Protein AF-A0A536AYU5-F1 (afdb_monomer_lite)

Foldseek 3Di:
DDALVSVVVVVVPDDPVRQVVQKDKDFQPCQLPPPPDPVSSVVSNVVVVVVVVVCVVLQKDWNDPDDPRMTIIGRPDPVRDPPPPD

Radius of gyration: 15.02 Å; chains: 1; bounding box: 34×34×42 Å

Secondary structure (DSSP, 8-state):
---HHHHHHHSTT--HHHHHTTEEEEE-SSTTTT-SSHHHHHHHHHHHHHHHHHHHHTTEEESS--BTTEEEEEES-TT-------

Structure (mmCIF, N/CA/C/O backbone):
data_AF-A0A536AYU5-F1
#
_entry.id   AF-A0A536AYU5-F1
#
loop_
_atom_site.group_PDB
_atom_site.id
_atom_site.type_symbol
_atom_site.label_atom_id
_atom_site.label_alt_id
_atom_site.label_comp_id
_atom_site.label_asym_id
_atom_site.label_entity_id
_atom_site.label_seq_id
_atom_site.pdbx_PDB_ins_code
_atom_site.Cartn_x
_atom_site.Cartn_y
_atom_site.Cartn_z
_atom_site.occupancy
_atom_site.B_iso_or_equiv
_atom_site.auth_seq_id
_atom_site.auth_comp_id
_atom_site.auth_asym_id
_atom_site.auth_atom_id
_atom_site.pdbx_PDB_model_num
ATOM 1 N N . MET A 1 1 ? 1.478 -18.978 -13.750 1.00 46.09 1 MET A N 1
ATOM 2 C CA . MET A 1 1 ? 1.669 -17.568 -13.367 1.00 46.09 1 MET A CA 1
ATOM 3 C C . MET A 1 1 ? 3.151 -17.319 -13.478 1.00 46.09 1 MET A C 1
ATOM 5 O O . MET A 1 1 ? 3.891 -18.11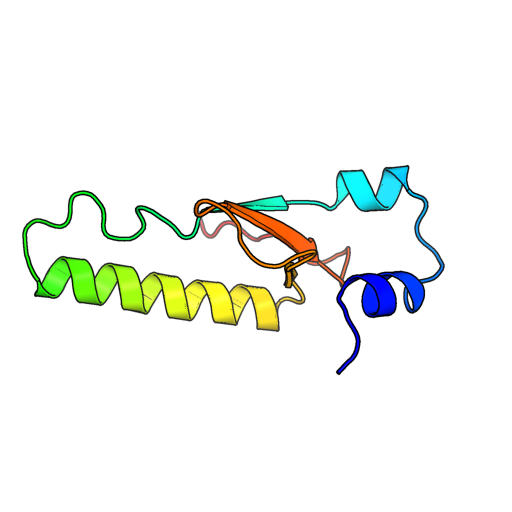8 -12.919 1.00 46.09 1 MET A O 1
ATOM 9 N N . LEU A 1 2 ? 3.549 -16.347 -14.295 1.00 42.41 2 LEU A N 1
ATOM 10 C CA . LEU A 1 2 ? 4.953 -15.989 -14.464 1.00 42.41 2 LEU A CA 1
ATOM 11 C C . LEU A 1 2 ? 5.411 -15.265 -13.195 1.00 42.41 2 LEU A C 1
ATOM 13 O O . LEU A 1 2 ? 4.645 -14.508 -12.601 1.00 42.41 2 LEU A O 1
ATOM 17 N N . THR A 1 3 ? 6.621 -15.553 -12.751 1.00 52.06 3 THR A N 1
ATOM 18 C CA . THR A 1 3 ? 7.289 -14.805 -11.686 1.00 52.06 3 THR A CA 1
ATOM 19 C C . THR A 1 3 ? 7.647 -13.399 -12.190 1.00 52.06 3 THR A C 1
ATOM 21 O O . THR A 1 3 ? 7.824 -13.222 -13.394 1.00 52.06 3 THR A O 1
ATOM 24 N N . PRO A 1 4 ? 7.803 -12.390 -11.319 1.00 51.06 4 PRO A N 1
ATOM 25 C CA . PRO A 1 4 ? 8.219 -11.045 -11.738 1.00 51.06 4 PRO A CA 1
ATOM 26 C C . PRO A 1 4 ? 9.544 -11.027 -12.514 1.00 51.06 4 PRO A C 1
ATOM 28 O O . PRO A 1 4 ? 9.734 -10.213 -13.410 1.00 51.06 4 PRO A O 1
ATOM 31 N N . ARG A 1 5 ? 10.429 -11.996 -12.244 1.00 50.50 5 ARG A N 1
ATOM 32 C CA . ARG A 1 5 ? 11.643 -12.243 -13.032 1.00 50.50 5 ARG A CA 1
ATOM 33 C C . ARG A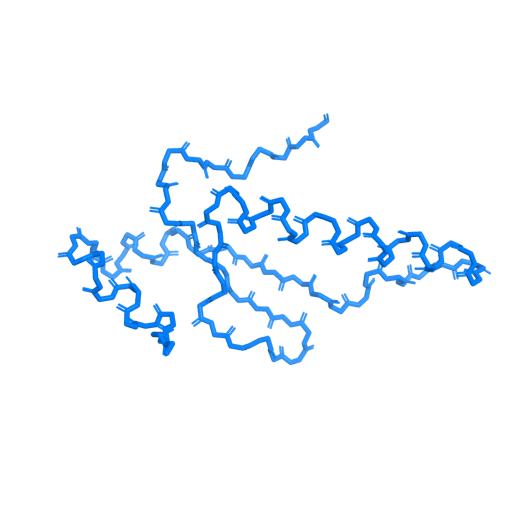 1 5 ? 11.338 -12.670 -14.470 1.00 50.50 5 ARG A C 1
ATOM 35 O O . ARG A 1 5 ? 11.977 -12.189 -15.393 1.00 50.50 5 ARG A O 1
ATOM 42 N N . GLU A 1 6 ? 10.345 -13.532 -14.668 1.00 50.88 6 GLU A N 1
ATOM 43 C CA . GLU A 1 6 ? 9.888 -13.934 -16.003 1.00 50.88 6 GLU A CA 1
ATOM 44 C C . GLU A 1 6 ? 9.113 -12.811 -16.719 1.00 50.88 6 GLU A C 1
ATOM 46 O O . GLU A 1 6 ? 9.108 -12.771 -17.945 1.00 50.88 6 GLU A O 1
ATOM 51 N N . ALA A 1 7 ? 8.491 -11.882 -15.984 1.00 54.19 7 ALA A N 1
ATOM 52 C CA . ALA A 1 7 ? 7.902 -10.668 -16.556 1.00 54.19 7 ALA A CA 1
ATOM 53 C C . ALA A 1 7 ? 8.985 -9.663 -16.999 1.00 54.19 7 ALA A C 1
ATOM 55 O O . ALA A 1 7 ? 8.909 -9.124 -18.102 1.00 54.19 7 ALA A O 1
ATOM 56 N N . ALA A 1 8 ? 10.044 -9.496 -16.197 1.00 50.56 8 ALA A N 1
ATOM 57 C CA . ALA A 1 8 ? 11.220 -8.701 -16.551 1.00 50.56 8 ALA A CA 1
ATOM 58 C C . ALA A 1 8 ? 11.992 -9.292 -17.750 1.00 50.56 8 ALA A C 1
ATOM 60 O O . ALA A 1 8 ? 12.410 -8.545 -18.630 1.00 50.56 8 ALA A O 1
ATOM 61 N N . ASP A 1 9 ? 12.102 -10.624 -17.848 1.00 47.12 9 ASP A N 1
ATOM 62 C CA . ASP A 1 9 ? 12.706 -11.309 -19.004 1.00 47.12 9 ASP A CA 1
ATOM 63 C C . ASP A 1 9 ? 11.865 -11.166 -20.298 1.00 47.12 9 ASP A C 1
ATOM 65 O O . ASP A 1 9 ? 12.414 -11.211 -21.400 1.00 47.12 9 ASP A O 1
ATOM 69 N N . ILE A 1 10 ? 10.539 -10.972 -20.206 1.00 48.34 10 ILE A N 1
ATOM 70 C CA . ILE A 1 10 ? 9.670 -10.682 -21.369 1.00 48.34 10 ILE A CA 1
ATOM 71 C C . ILE A 1 10 ? 9.844 -9.230 -21.851 1.00 48.34 10 ILE A C 1
ATOM 73 O O . ILE A 1 10 ? 9.689 -8.958 -23.043 1.00 48.34 10 ILE A O 1
ATOM 77 N N . ALA A 1 11 ? 10.249 -8.315 -20.968 1.00 51.41 11 ALA A N 1
ATOM 78 C CA . ALA A 1 11 ? 10.634 -6.940 -21.289 1.00 51.41 11 ALA A CA 1
ATOM 79 C C . ALA A 1 11 ? 12.109 -6.832 -21.732 1.00 51.41 11 ALA A C 1
ATOM 81 O O . ALA A 1 11 ? 12.823 -5.938 -21.282 1.00 51.41 11 ALA A O 1
ATOM 82 N N . GLY A 1 12 ? 12.566 -7.750 -22.594 1.00 46.72 12 GLY A N 1
ATOM 83 C CA . GLY A 1 12 ? 13.966 -7.989 -22.984 1.00 46.72 12 GLY A CA 1
ATOM 84 C C . GLY A 1 12 ? 14.738 -6.863 -23.700 1.00 46.72 12 GLY A C 1
ATOM 85 O O . GLY A 1 12 ? 15.571 -7.170 -24.546 1.00 46.72 12 GLY A O 1
ATOM 86 N N . ASP A 1 13 ? 14.503 -5.595 -23.359 1.00 54.06 13 ASP A N 1
ATOM 87 C CA . ASP A 1 13 ? 15.164 -4.400 -23.902 1.00 54.06 13 ASP A CA 1
ATOM 88 C C . ASP A 1 13 ? 15.777 -3.477 -22.821 1.00 54.06 13 ASP A C 1
ATOM 90 O O . ASP A 1 13 ? 16.283 -2.406 -23.155 1.00 54.06 13 ASP A O 1
ATOM 94 N N . LEU A 1 14 ? 15.762 -3.846 -21.532 1.00 54.50 14 LEU A N 1
ATOM 95 C CA . LEU A 1 14 ? 16.320 -3.002 -20.461 1.00 54.50 14 LEU A CA 1
ATOM 96 C C . LEU A 1 14 ? 17.676 -3.521 -19.977 1.00 54.50 14 LEU A C 1
ATOM 98 O O . LEU A 1 14 ? 17.834 -4.702 -19.668 1.00 54.50 14 LEU A O 1
ATOM 102 N N . SER A 1 15 ? 18.662 -2.624 -19.897 1.00 62.75 15 SER A N 1
ATOM 103 C CA . SER A 1 15 ? 19.926 -2.923 -19.225 1.00 62.75 15 SER A CA 1
ATOM 104 C C . SER A 1 15 ? 19.707 -3.061 -17.710 1.00 62.75 15 SER A C 1
ATOM 106 O O . SER A 1 15 ? 18.746 -2.523 -17.163 1.00 62.75 15 SER A O 1
ATOM 108 N N . GLU A 1 16 ? 20.602 -3.769 -17.016 1.00 62.66 16 GLU A N 1
ATOM 109 C CA . GLU A 1 16 ? 20.570 -3.906 -15.547 1.00 62.66 16 GLU A CA 1
ATOM 110 C C . GLU A 1 16 ? 20.550 -2.530 -14.851 1.00 62.66 16 GLU A C 1
ATOM 112 O O . GLU A 1 16 ? 19.814 -2.322 -13.890 1.00 62.66 16 GLU A O 1
ATOM 117 N N . GLU A 1 17 ? 21.266 -1.556 -15.419 1.00 64.38 17 GLU A N 1
ATOM 118 C CA . GLU A 1 17 ? 21.342 -0.174 -14.935 1.00 64.38 17 GLU A CA 1
ATOM 119 C C . GLU A 1 17 ? 20.004 0.576 -15.109 1.00 64.38 17 GLU A C 1
ATOM 121 O O . GLU A 1 17 ? 19.566 1.299 -14.212 1.00 64.38 17 GLU A O 1
ATOM 126 N N . ASP A 1 18 ? 19.301 0.353 -16.227 1.00 64.19 18 ASP A N 1
ATOM 127 C CA . ASP A 1 18 ? 17.970 0.927 -16.471 1.00 64.19 18 ASP A CA 1
ATOM 128 C C . ASP A 1 18 ? 16.887 0.282 -15.595 1.00 64.19 18 ASP A C 1
ATOM 130 O O . ASP A 1 18 ? 15.913 0.941 -15.223 1.00 64.19 18 ASP A O 1
ATOM 134 N N . PHE A 1 19 ? 17.037 -1.003 -15.266 1.00 66.88 19 PHE A N 1
ATOM 135 C CA . PHE A 1 19 ? 16.131 -1.706 -14.363 1.00 66.88 19 PHE A CA 1
ATOM 136 C C . PHE A 1 19 ? 16.272 -1.188 -12.929 1.00 66.88 19 PHE A C 1
ATOM 138 O O . PHE A 1 19 ? 15.271 -0.809 -12.321 1.00 66.88 19 PHE A O 1
ATOM 145 N N . GLU A 1 20 ? 17.502 -1.090 -12.411 1.00 68.69 20 GLU A N 1
ATOM 146 C CA . GLU A 1 20 ? 17.765 -0.549 -11.072 1.00 68.69 20 GLU A CA 1
ATOM 147 C C . GLU A 1 20 ? 17.265 0.895 -10.917 1.00 68.69 20 GLU A C 1
ATOM 149 O O . GLU A 1 20 ? 16.685 1.240 -9.887 1.00 68.69 20 GLU A O 1
ATOM 154 N N . ALA A 1 21 ? 17.404 1.728 -11.955 1.00 70.94 21 ALA A N 1
ATOM 155 C CA . ALA A 1 21 ? 16.918 3.110 -11.952 1.00 70.94 21 ALA A CA 1
ATOM 156 C C . ALA A 1 21 ? 15.381 3.241 -11.895 1.00 70.94 21 ALA A C 1
ATOM 158 O O . ALA A 1 21 ? 14.870 4.332 -11.626 1.00 70.94 21 ALA A O 1
ATOM 159 N N . ARG A 1 22 ? 14.640 2.158 -12.164 1.00 74.06 22 ARG A N 1
ATOM 160 C CA . ARG A 1 22 ? 13.166 2.110 -12.155 1.00 74.06 22 ARG A CA 1
ATOM 161 C C . ARG A 1 22 ? 12.587 1.459 -10.901 1.00 74.06 22 ARG A C 1
ATOM 163 O O . ARG A 1 22 ? 11.363 1.392 -10.779 1.00 74.06 22 ARG A O 1
ATOM 170 N N . LEU A 1 23 ? 13.436 0.965 -10.001 1.00 83.44 23 LEU A N 1
ATOM 171 C CA . LEU A 1 23 ? 12.992 0.356 -8.757 1.00 83.44 23 LEU A CA 1
ATOM 172 C C . LEU A 1 23 ? 12.521 1.422 -7.774 1.00 83.44 23 LEU A C 1
ATOM 174 O O . LEU A 1 23 ? 13.244 2.362 -7.453 1.00 83.44 23 LEU A O 1
ATOM 178 N N . GLU A 1 24 ? 11.325 1.218 -7.239 1.00 87.88 24 GLU A N 1
ATOM 179 C CA . GLU A 1 24 ? 10.773 2.030 -6.162 1.00 87.88 24 GLU A CA 1
ATOM 180 C C . GLU A 1 24 ? 10.531 1.166 -4.926 1.00 87.88 24 GLU A C 1
ATOM 182 O O . GLU A 1 24 ? 10.199 -0.020 -5.002 1.00 87.88 24 GLU A O 1
ATOM 187 N N . SER A 1 25 ? 10.718 1.760 -3.750 1.00 89.81 25 SER A N 1
ATOM 188 C CA . SER A 1 25 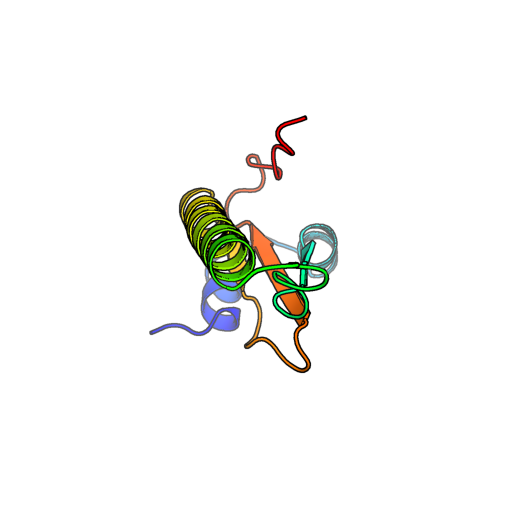? 10.528 1.058 -2.482 1.00 89.81 25 SER A CA 1
ATOM 189 C C . SER A 1 25 ? 9.072 1.123 -2.022 1.00 89.81 25 SER A C 1
ATOM 191 O O . SER A 1 25 ? 8.477 2.200 -1.991 1.00 89.81 25 SER A O 1
ATOM 193 N N . LEU A 1 26 ? 8.537 -0.004 -1.556 1.00 90.56 26 LEU A N 1
ATOM 194 C CA . LEU A 1 26 ? 7.231 -0.107 -0.912 1.00 90.56 26 LEU A CA 1
ATOM 195 C C . LEU A 1 26 ? 7.394 -0.444 0.571 1.00 90.56 26 LEU A C 1
ATOM 197 O O . LEU A 1 26 ? 8.089 -1.397 0.920 1.00 90.56 26 LEU A O 1
ATOM 201 N N . CYS A 1 27 ? 6.702 0.278 1.450 1.00 91.38 27 CYS A N 1
ATOM 202 C CA . CYS A 1 27 ? 6.535 -0.110 2.849 1.00 91.38 27 CYS A CA 1
ATOM 203 C C . CYS A 1 27 ? 5.065 -0.463 3.092 1.00 91.38 27 CYS A C 1
ATOM 205 O O . CYS A 1 27 ? 4.200 0.393 2.933 1.00 91.38 27 CYS A O 1
ATOM 207 N N . VAL A 1 28 ? 4.782 -1.711 3.470 1.00 86.38 28 VAL A N 1
ATOM 208 C CA . VAL A 1 28 ? 3.410 -2.182 3.757 1.00 86.38 28 VAL A CA 1
ATOM 209 C C . VAL A 1 28 ? 3.143 -2.376 5.247 1.00 86.38 28 VAL A C 1
ATOM 211 O O . VAL A 1 28 ? 2.010 -2.600 5.668 1.00 86.38 28 VAL A O 1
ATOM 214 N N . LYS A 1 29 ? 4.188 -2.329 6.072 1.00 86.62 29 LYS A N 1
ATOM 215 C CA . LYS A 1 29 ? 4.061 -2.387 7.529 1.00 86.62 29 LYS A CA 1
ATOM 216 C C . LYS A 1 29 ? 3.856 -0.965 8.067 1.00 86.62 29 LYS A C 1
ATOM 218 O O . LYS A 1 29 ? 4.252 -0.005 7.421 1.00 86.62 29 LYS A O 1
ATOM 223 N N . TRP A 1 30 ? 3.284 -0.833 9.267 1.00 84.69 30 TRP A N 1
ATOM 224 C CA . TRP A 1 30 ? 3.054 0.460 9.949 1.00 84.69 30 TRP A CA 1
ATOM 225 C C . TRP A 1 30 ? 2.010 1.376 9.277 1.00 84.69 30 TRP A C 1
ATOM 227 O O . TRP A 1 30 ? 1.839 2.516 9.682 1.00 84.69 30 TRP A O 1
ATOM 237 N N . VAL A 1 31 ? 1.247 0.877 8.301 1.00 87.81 31 VAL A N 1
ATOM 238 C CA . VAL A 1 31 ? 0.212 1.644 7.572 1.00 87.81 31 VAL A CA 1
ATOM 239 C C . VAL A 1 31 ? -0.857 2.241 8.492 1.00 87.81 31 VAL A C 1
ATOM 241 O O . VAL A 1 31 ? -1.322 3.359 8.290 1.00 87.81 31 VAL A O 1
ATOM 244 N N . ALA A 1 32 ? -1.248 1.493 9.520 1.00 89.44 32 ALA A N 1
ATOM 245 C CA . ALA A 1 32 ? -2.205 1.936 10.529 1.00 89.44 32 ALA A CA 1
ATOM 246 C C . ALA A 1 32 ? -1.526 2.322 11.849 1.00 89.44 32 ALA A C 1
ATOM 248 O O . ALA A 1 32 ? -2.190 2.349 12.886 1.00 89.44 32 ALA A O 1
ATOM 249 N N . ASP A 1 33 ? -0.213 2.571 11.827 1.00 91.50 33 ASP A N 1
ATOM 250 C CA . ASP A 1 33 ? 0.471 3.085 13.008 1.00 91.50 33 ASP A CA 1
ATOM 251 C C . ASP A 1 33 ? -0.130 4.435 13.412 1.00 91.50 33 ASP A C 1
ATOM 253 O O . ASP A 1 33 ? -0.667 5.158 12.572 1.00 91.50 33 ASP A O 1
ATOM 257 N N . GLU A 1 34 ? -0.095 4.738 14.706 1.00 92.62 34 GLU A N 1
ATOM 258 C CA . GLU A 1 34 ? -0.682 5.950 15.303 1.00 92.62 34 GLU A CA 1
ATOM 259 C C . GLU A 1 34 ? -2.213 6.103 15.193 1.00 92.62 34 GLU A C 1
ATOM 261 O O . GLU A 1 34 ? -2.746 7.134 15.595 1.00 92.62 34 GLU A O 1
ATOM 266 N N . ALA A 1 35 ? -2.955 5.111 14.692 1.00 95.12 35 ALA A N 1
ATOM 267 C CA . ALA A 1 35 ? -4.416 5.171 14.725 1.00 95.12 35 ALA A CA 1
ATOM 268 C C . ALA A 1 35 ? -4.939 5.152 16.176 1.00 95.12 35 ALA A C 1
ATOM 270 O O . ALA A 1 35 ? -4.673 4.215 16.933 1.00 95.12 35 ALA A O 1
ATOM 271 N N . GLU A 1 36 ? -5.736 6.152 16.560 1.00 96.75 36 GLU A N 1
ATOM 272 C CA . GLU A 1 36 ? -6.244 6.291 17.934 1.00 96.75 36 GLU A CA 1
ATOM 273 C C . GLU A 1 36 ? -7.491 5.432 18.186 1.00 96.75 36 GLU A C 1
ATOM 275 O O . GLU A 1 36 ? -7.861 5.145 19.329 1.00 96.75 36 GLU A O 1
ATOM 280 N N . THR A 1 37 ? -8.162 5.004 17.113 1.00 97.81 37 THR A N 1
ATOM 281 C CA . THR A 1 37 ? -9.385 4.196 17.175 1.00 97.81 37 THR A CA 1
ATOM 282 C C . THR A 1 37 ? -9.364 3.047 16.171 1.00 97.81 37 THR A C 1
ATOM 284 O O . THR A 1 37 ? -8.697 3.103 15.138 1.00 97.81 37 THR A O 1
ATOM 287 N N . LEU A 1 38 ? -10.169 2.008 16.429 1.00 97.56 38 LEU A N 1
ATOM 288 C CA . LEU A 1 38 ? -10.345 0.894 15.486 1.00 97.56 38 LEU A CA 1
ATOM 289 C C . LEU A 1 38 ? -10.904 1.363 14.137 1.00 97.56 38 LEU A C 1
ATOM 291 O O . LEU A 1 38 ? -10.500 0.856 13.094 1.00 97.56 38 LEU A O 1
ATOM 295 N N . THR A 1 39 ? -11.813 2.341 14.158 1.00 97.81 39 THR A N 1
ATOM 296 C CA . THR A 1 39 ? -12.372 2.933 12.941 1.00 97.81 39 THR A CA 1
ATOM 297 C C . THR A 1 39 ? -11.276 3.599 12.119 1.00 97.81 39 THR A C 1
ATOM 299 O O . THR A 1 39 ? -11.174 3.339 10.926 1.00 97.81 39 THR A O 1
ATOM 302 N N . GLU A 1 40 ? -10.416 4.398 12.747 1.00 97.56 40 GLU A N 1
ATOM 303 C CA . GLU A 1 40 ? -9.308 5.055 12.056 1.00 97.56 40 GLU A CA 1
ATOM 304 C C . GLU A 1 40 ? -8.317 4.047 11.464 1.00 97.56 40 GLU A C 1
ATOM 306 O O . GLU A 1 40 ? -7.986 4.143 10.284 1.00 97.56 40 GLU A O 1
ATOM 311 N N . ALA A 1 41 ? -7.918 3.031 12.236 1.00 96.75 41 ALA A N 1
ATOM 312 C CA . ALA A 1 41 ? -7.052 1.964 11.738 1.00 96.75 41 ALA A CA 1
ATOM 313 C C . ALA A 1 41 ? -7.675 1.260 10.521 1.00 96.75 41 ALA A C 1
ATOM 315 O O . ALA A 1 41 ? -6.991 0.999 9.533 1.00 96.75 41 ALA A O 1
ATOM 316 N N . SER A 1 42 ? -8.987 0.995 10.564 1.00 97.50 42 SER A N 1
ATOM 317 C CA . SER A 1 42 ? -9.700 0.351 9.457 1.00 97.50 42 SER A CA 1
ATOM 318 C C . SER A 1 42 ? -9.746 1.211 8.193 1.00 97.50 42 SER A C 1
ATOM 320 O O . SER A 1 42 ? -9.586 0.678 7.098 1.00 97.50 42 SER A O 1
ATOM 322 N N . LEU A 1 43 ? -9.916 2.529 8.338 1.00 96.38 43 LEU A N 1
ATOM 323 C CA . LEU A 1 43 ? -9.928 3.460 7.212 1.00 96.38 43 LEU A CA 1
ATOM 324 C C . LEU A 1 43 ? -8.538 3.556 6.579 1.00 96.38 43 LEU A C 1
ATOM 326 O O . LEU A 1 43 ? -8.427 3.374 5.375 1.00 96.38 43 LEU A O 1
ATOM 330 N N . ARG A 1 44 ? -7.475 3.704 7.384 1.00 96.25 44 ARG A N 1
ATOM 331 C CA . ARG A 1 44 ? -6.089 3.735 6.880 1.00 96.25 44 ARG A CA 1
ATOM 332 C C . ARG A 1 44 ? -5.724 2.464 6.110 1.00 96.25 44 ARG A C 1
ATOM 334 O O . ARG A 1 44 ? -5.121 2.540 5.046 1.00 96.25 44 ARG A O 1
ATOM 341 N N . LEU A 1 45 ? -6.114 1.293 6.621 1.00 95.38 45 LEU A N 1
ATOM 342 C CA . LEU A 1 45 ? -5.885 0.018 5.931 1.00 95.38 45 LEU A CA 1
ATOM 343 C C . LEU A 1 45 ? -6.665 -0.083 4.619 1.00 95.38 45 LEU A C 1
ATOM 345 O O . LEU A 1 45 ? -6.126 -0.590 3.638 1.00 95.38 45 LEU A O 1
ATOM 349 N N . ARG A 1 46 ? -7.920 0.380 4.598 1.00 95.81 46 ARG A N 1
ATOM 350 C CA . ARG A 1 46 ? -8.737 0.388 3.381 1.00 95.81 46 ARG A CA 1
ATOM 351 C C . ARG A 1 46 ? -8.130 1.309 2.328 1.00 95.81 46 ARG A C 1
ATOM 353 O O . ARG A 1 46 ? -7.915 0.861 1.210 1.00 95.81 46 ARG A O 1
ATOM 360 N N . ASP A 1 47 ? -7.820 2.544 2.699 1.00 94.94 47 ASP A N 1
ATOM 361 C CA . ASP A 1 47 ? -7.278 3.542 1.778 1.00 94.94 47 ASP A CA 1
ATOM 362 C C . ASP A 1 47 ? -5.912 3.078 1.223 1.00 94.94 47 ASP A C 1
ATOM 364 O O . ASP A 1 47 ? -5.633 3.220 0.036 1.00 94.94 47 ASP A O 1
ATOM 368 N N . PHE A 1 48 ? -5.084 2.420 2.045 1.00 95.00 48 PHE A N 1
ATOM 369 C CA . PHE A 1 48 ? -3.835 1.813 1.574 1.00 95.00 48 PHE A CA 1
ATOM 370 C C . PHE A 1 48 ? -4.062 0.645 0.608 1.00 95.00 48 PHE A C 1
ATOM 372 O O . PHE A 1 48 ? -3.340 0.515 -0.376 1.00 95.00 48 PHE A O 1
ATOM 379 N N . ALA A 1 49 ? -5.059 -0.205 0.865 1.00 94.94 49 ALA A N 1
ATOM 380 C CA . ALA A 1 49 ? -5.407 -1.292 -0.046 1.00 94.94 49 ALA A CA 1
ATOM 381 C C . ALA A 1 49 ? -5.911 -0.765 -1.401 1.00 94.94 49 ALA A C 1
ATOM 383 O O . ALA A 1 49 ? -5.566 -1.330 -2.436 1.00 94.94 49 ALA A O 1
ATOM 384 N N . GLU A 1 50 ? -6.688 0.321 -1.397 1.00 95.75 50 GLU A N 1
ATOM 385 C CA . GLU A 1 50 ? -7.126 1.010 -2.616 1.00 95.75 50 GLU A CA 1
ATOM 386 C C . GLU A 1 50 ? -5.927 1.585 -3.382 1.00 95.75 50 GLU A C 1
ATOM 388 O O . GLU A 1 50 ? -5.788 1.328 -4.574 1.00 95.75 50 GLU A O 1
ATOM 393 N N . TRP A 1 51 ? -4.995 2.247 -2.693 1.00 93.62 51 TRP A N 1
ATOM 394 C CA . TRP A 1 51 ? -3.774 2.770 -3.310 1.00 93.62 51 TRP A CA 1
ATOM 395 C C . TRP A 1 51 ? -2.886 1.677 -3.929 1.00 93.62 51 TRP A C 1
ATOM 397 O O . TRP A 1 51 ? -2.367 1.853 -5.029 1.00 93.62 51 TRP A O 1
ATOM 407 N N . LEU A 1 52 ? -2.729 0.520 -3.274 1.00 93.50 52 LEU A N 1
ATOM 408 C CA . LEU A 1 52 ? -1.988 -0.610 -3.854 1.00 93.50 52 LEU A CA 1
ATOM 409 C C . LEU A 1 52 ? -2.619 -1.106 -5.163 1.00 93.50 52 LEU A C 1
ATOM 411 O O . LEU A 1 52 ? -1.900 -1.482 -6.085 1.00 93.50 52 LEU A O 1
ATOM 415 N N . LEU A 1 53 ? -3.950 -1.094 -5.251 1.00 92.75 53 LEU A N 1
ATOM 416 C CA . LEU A 1 53 ? -4.655 -1.457 -6.477 1.00 92.75 53 LEU A CA 1
ATOM 417 C C . LEU A 1 53 ? -4.455 -0.404 -7.575 1.00 92.75 53 LEU A C 1
ATOM 419 O O . LEU A 1 53 ? -4.267 -0.767 -8.733 1.00 92.75 53 LEU A O 1
ATOM 423 N N . GLU 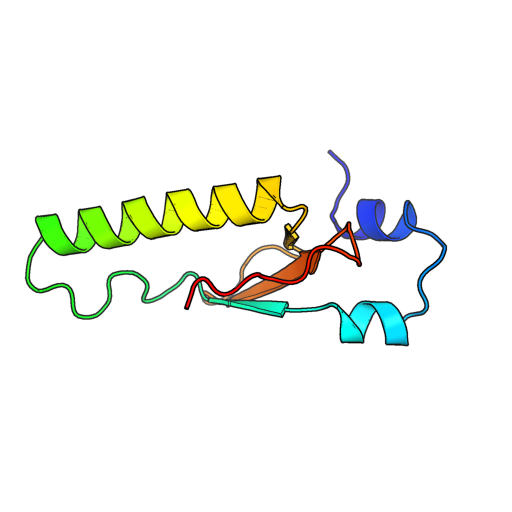A 1 54 ? -4.476 0.884 -7.229 1.00 91.94 54 GLU A N 1
ATOM 424 C CA . GLU A 1 54 ? -4.167 1.965 -8.174 1.00 91.94 54 GLU A CA 1
ATOM 425 C C . GLU A 1 54 ? -2.758 1.809 -8.755 1.00 91.94 54 GLU A C 1
ATOM 427 O O . GLU A 1 54 ? -2.588 1.895 -9.968 1.00 91.94 54 GLU A O 1
ATOM 432 N N . LEU A 1 55 ? -1.770 1.476 -7.917 1.00 88.88 55 LEU A N 1
ATOM 433 C CA . LEU A 1 55 ? -0.411 1.180 -8.370 1.00 88.88 55 LEU A CA 1
ATOM 434 C C . LEU A 1 55 ? -0.378 0.042 -9.395 1.00 88.88 55 LEU A C 1
ATOM 436 O O . LEU A 1 55 ? 0.252 0.182 -10.443 1.00 88.88 55 LEU A O 1
ATOM 440 N N . GLU A 1 56 ? -1.071 -1.064 -9.121 1.00 89.06 56 GLU A N 1
ATOM 441 C CA . GLU A 1 56 ? -1.133 -2.200 -10.044 1.00 89.06 56 GLU A CA 1
ATOM 442 C C . GLU A 1 56 ? -1.787 -1.813 -11.382 1.00 89.06 56 GLU A C 1
ATOM 444 O O . GLU A 1 56 ? -1.272 -2.153 -12.449 1.00 89.06 56 GLU A O 1
ATOM 449 N N . LEU A 1 57 ? -2.878 -1.038 -11.344 1.00 86.88 57 LEU A N 1
ATOM 450 C CA . LEU A 1 57 ? -3.555 -0.514 -12.539 1.00 86.88 57 LEU A CA 1
ATOM 451 C C . LEU A 1 57 ? -2.680 0.461 -13.341 1.00 86.88 57 LEU A C 1
ATOM 453 O O . LEU A 1 57 ? -2.776 0.517 -14.572 1.00 86.88 57 LEU A O 1
ATOM 457 N N . ASP A 1 58 ? -1.806 1.198 -12.660 1.00 84.31 58 ASP A N 1
ATOM 458 C CA . ASP A 1 58 ? -0.808 2.078 -13.264 1.00 84.31 58 ASP A CA 1
ATOM 459 C C . ASP A 1 58 ? 0.430 1.330 -13.784 1.00 84.31 58 ASP A C 1
ATOM 461 O O . ASP A 1 58 ? 1.324 1.955 -14.359 1.00 84.31 58 ASP A O 1
ATOM 465 N N . GLY A 1 59 ? 0.467 -0.000 -13.650 1.00 84.12 59 GLY A N 1
ATOM 466 C CA . GLY A 1 59 ? 1.518 -0.862 -14.190 1.00 84.12 59 GLY A CA 1
ATOM 467 C C . GLY A 1 59 ? 2.667 -1.141 -13.223 1.00 84.12 59 GLY A C 1
ATOM 468 O O . GLY A 1 59 ? 3.699 -1.656 -13.650 1.00 84.12 59 GLY A O 1
ATOM 469 N N . TRP A 1 60 ? 2.524 -0.814 -11.936 1.00 88.31 60 TRP A N 1
ATOM 470 C CA . TRP A 1 60 ? 3.505 -1.177 -10.914 1.00 88.31 60 TRP A CA 1
ATOM 471 C C . TRP A 1 60 ? 3.323 -2.625 -10.470 1.00 88.31 60 TRP A C 1
ATOM 473 O O . TRP A 1 60 ? 2.223 -3.052 -10.131 1.00 88.31 60 TRP A O 1
ATOM 483 N N . GLN A 1 61 ? 4.421 -3.371 -10.417 1.00 88.25 61 GLN A N 1
ATOM 484 C CA . GLN A 1 61 ? 4.446 -4.771 -10.004 1.00 88.25 61 GLN A CA 1
ATOM 485 C C . GLN A 1 61 ? 5.506 -4.986 -8.927 1.00 88.25 61 GLN A C 1
ATOM 487 O O . GLN A 1 61 ? 6.569 -4.363 -8.958 1.00 88.25 61 GLN A O 1
ATOM 492 N N . LEU A 1 62 ? 5.235 -5.883 -7.976 1.00 89.31 62 LEU A N 1
ATOM 493 C CA . LEU A 1 62 ? 6.248 -6.328 -7.020 1.00 89.31 62 LEU A CA 1
ATOM 494 C C . LEU A 1 62 ? 7.323 -7.141 -7.741 1.00 89.31 62 LEU A C 1
ATOM 496 O O . LEU A 1 62 ? 7.005 -8.066 -8.484 1.00 89.31 62 LEU A O 1
ATOM 500 N N . VAL A 1 63 ? 8.588 -6.832 -7.467 1.00 87.25 63 VAL A N 1
ATOM 501 C CA . VAL A 1 63 ? 9.740 -7.577 -8.003 1.00 87.25 63 VAL A CA 1
ATOM 502 C C . VAL A 1 63 ? 9.922 -8.905 -7.269 1.00 87.25 63 VAL A C 1
ATOM 504 O O . VAL A 1 63 ? 10.223 -9.923 -7.881 1.00 87.25 63 VAL A O 1
ATOM 507 N N . ASP A 1 64 ? 9.673 -8.908 -5.963 1.00 85.25 64 ASP A N 1
ATOM 508 C CA . ASP A 1 64 ? 9.755 -10.078 -5.095 1.00 85.25 64 ASP A CA 1
ATOM 509 C C . ASP A 1 64 ? 8.664 -10.009 -4.014 1.00 85.25 64 ASP A C 1
ATOM 511 O O . ASP A 1 64 ? 8.106 -8.933 -3.758 1.00 85.25 64 ASP A O 1
ATOM 515 N N . PRO A 1 65 ? 8.339 -11.136 -3.350 1.00 90.50 65 PRO A N 1
ATOM 516 C CA . PRO A 1 65 ? 7.467 -11.116 -2.183 1.00 90.50 65 PRO A CA 1
ATOM 517 C C . PRO A 1 65 ? 7.971 -10.129 -1.124 1.00 90.50 65 PRO A C 1
ATOM 519 O O . PRO A 1 65 ? 9.164 -10.070 -0.835 1.00 90.50 65 PRO A O 1
ATOM 522 N N . VAL A 1 66 ? 7.048 -9.389 -0.507 1.00 89.81 66 VAL A N 1
ATOM 523 C CA . VAL A 1 66 ? 7.368 -8.491 0.610 1.00 89.81 66 VAL A CA 1
ATOM 524 C C . VAL A 1 66 ? 8.006 -9.285 1.752 1.00 89.81 66 VAL A C 1
ATOM 526 O O . VAL A 1 66 ? 7.421 -10.256 2.237 1.00 89.81 66 VAL A O 1
ATOM 529 N N . ASP A 1 67 ? 9.144 -8.802 2.248 1.00 90.06 67 ASP A N 1
ATOM 530 C CA . ASP A 1 67 ? 9.836 -9.350 3.413 1.00 90.06 67 ASP A CA 1
ATOM 531 C C . ASP A 1 67 ? 10.059 -8.267 4.477 1.00 90.06 67 ASP A C 1
ATOM 533 O O . ASP A 1 67 ? 10.310 -7.098 4.185 1.00 90.06 67 ASP A O 1
ATOM 537 N N . GLY A 1 68 ? 9.879 -8.623 5.750 1.00 90.31 68 GLY A N 1
ATOM 538 C CA . GLY A 1 68 ? 10.026 -7.696 6.880 1.00 90.31 68 GLY A CA 1
ATOM 539 C C . GLY A 1 68 ? 9.068 -6.489 6.897 1.00 90.31 68 GLY A C 1
ATOM 540 O O . GLY A 1 68 ? 9.153 -5.667 7.812 1.00 90.31 68 GLY A O 1
ATOM 541 N N . GLY A 1 69 ? 8.137 -6.387 5.942 1.00 90.75 69 GLY A N 1
ATOM 542 C CA . GLY A 1 69 ? 7.262 -5.228 5.746 1.00 90.75 69 GLY A CA 1
ATOM 543 C C . GLY A 1 69 ? 7.691 -4.280 4.625 1.00 90.75 69 GLY A C 1
ATOM 544 O O . GLY A 1 69 ? 7.037 -3.253 4.437 1.00 90.75 69 GLY A O 1
ATOM 545 N N . HIS A 1 70 ? 8.751 -4.622 3.894 1.00 90.62 70 HIS A N 1
ATOM 546 C CA . HIS A 1 70 ? 9.288 -3.843 2.787 1.00 90.62 70 HIS A CA 1
ATOM 547 C C . HIS A 1 70 ? 9.322 -4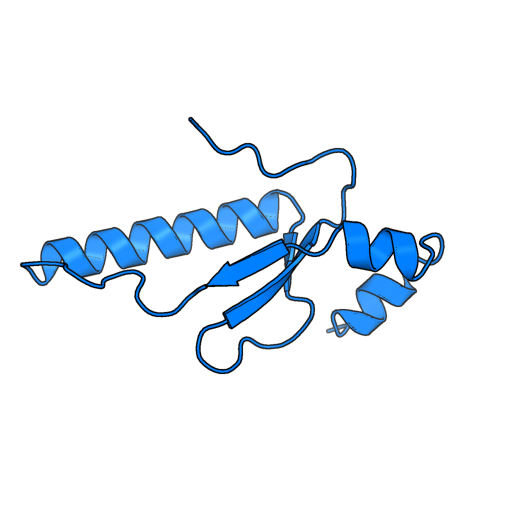.681 1.502 1.00 90.62 70 HIS A C 1
ATOM 549 O O . HIS A 1 70 ? 9.526 -5.893 1.539 1.00 90.62 70 HIS A O 1
ATOM 555 N N . GLY A 1 71 ? 9.099 -4.033 0.365 1.00 89.81 71 GLY A N 1
ATOM 556 C CA . GLY A 1 71 ? 9.183 -4.644 -0.956 1.00 89.81 71 GLY A CA 1
ATOM 557 C C . GLY A 1 71 ? 9.796 -3.683 -1.964 1.00 89.81 71 GLY A C 1
ATOM 558 O O . GLY A 1 71 ? 9.900 -2.481 -1.707 1.00 89.81 71 GLY A O 1
ATOM 559 N N . LEU A 1 72 ? 10.192 -4.221 -3.110 1.00 89.19 72 LEU A N 1
ATOM 560 C CA . LEU A 1 72 ? 10.587 -3.440 -4.275 1.00 89.19 72 LEU A CA 1
ATOM 561 C C . LEU A 1 72 ? 9.515 -3.592 -5.344 1.00 89.19 72 LEU A C 1
ATOM 563 O O . LEU A 1 72 ? 8.987 -4.688 -5.548 1.00 89.19 72 LEU A O 1
ATOM 567 N N . MET A 1 73 ? 9.204 -2.490 -6.010 1.00 89.81 73 MET A N 1
ATOM 568 C CA . MET A 1 73 ? 8.304 -2.459 -7.148 1.00 89.81 73 MET A CA 1
ATOM 569 C C . MET A 1 73 ? 9.017 -1.902 -8.375 1.00 89.81 73 MET A C 1
ATOM 571 O O . MET A 1 73 ? 9.953 -1.114 -8.259 1.00 89.81 73 MET A O 1
ATOM 575 N N . VAL A 1 74 ? 8.542 -2.293 -9.547 1.00 86.19 74 VAL A N 1
ATOM 576 C CA . VAL A 1 74 ? 8.965 -1.753 -10.838 1.00 86.19 74 VAL A CA 1
ATOM 577 C C . VAL A 1 74 ? 7.717 -1.395 -11.631 1.00 86.19 74 VAL A C 1
ATOM 579 O O . VAL A 1 74 ? 6.730 -2.127 -11.581 1.00 86.19 74 VAL A O 1
ATOM 582 N N . ASN A 1 75 ? 7.727 -0.265 -12.336 1.00 84.00 75 ASN A N 1
ATOM 583 C CA . ASN A 1 75 ? 6.661 0.042 -13.286 1.00 84.00 75 ASN A CA 1
ATOM 584 C C . ASN A 1 75 ? 6.998 -0.578 -14.640 1.00 84.00 75 ASN A C 1
ATOM 586 O O . ASN A 1 75 ? 8.114 -0.382 -15.115 1.00 84.00 75 ASN A O 1
ATOM 590 N N . GLU A 1 76 ? 6.064 -1.282 -15.273 1.00 72.50 76 GLU A N 1
ATOM 591 C CA . GLU A 1 76 ? 6.235 -1.849 -16.617 1.00 72.50 76 GLU A CA 1
ATOM 592 C C . GLU A 1 76 ? 6.166 -0.771 -17.724 1.00 72.50 76 GLU A C 1
ATOM 594 O O . GLU A 1 76 ? 6.854 -0.876 -18.740 1.00 72.50 76 GLU A O 1
ATOM 599 N N . ASP A 1 77 ? 5.443 0.325 -17.490 1.00 70.38 77 ASP A N 1
ATOM 600 C CA . ASP A 1 77 ? 5.281 1.504 -18.349 1.00 70.38 77 ASP A CA 1
ATOM 601 C C . ASP A 1 77 ? 6.224 2.668 -17.927 1.00 70.38 77 ASP A C 1
ATOM 603 O O . ASP A 1 77 ? 5.959 3.403 -16.971 1.00 70.38 77 ASP A O 1
ATOM 607 N N . PRO A 1 78 ? 7.349 2.893 -18.634 1.00 60.59 78 PRO A N 1
ATOM 608 C CA . PRO A 1 78 ? 8.353 3.891 -18.247 1.00 60.59 78 PRO A CA 1
ATOM 609 C C . PRO A 1 78 ? 7.855 5.343 -18.302 1.00 60.59 78 PRO A C 1
ATOM 611 O O . PRO A 1 78 ? 8.500 6.230 -17.737 1.00 60.59 78 PRO A O 1
ATOM 614 N N . GLU A 1 79 ? 6.736 5.612 -18.979 1.00 64.56 79 GLU A N 1
ATOM 615 C CA . GLU A 1 79 ? 6.174 6.960 -19.091 1.00 64.56 79 GLU A CA 1
ATOM 616 C C . GLU A 1 79 ? 5.238 7.296 -17.917 1.00 64.56 79 GLU A C 1
ATOM 618 O O . GLU A 1 79 ? 5.032 8.475 -17.604 1.00 64.56 79 GLU A O 1
ATOM 623 N N . LYS A 1 80 ? 4.738 6.283 -17.197 1.00 59.19 80 LYS A N 1
ATOM 624 C CA . LYS A 1 80 ? 3.902 6.443 -16.002 1.00 59.19 80 LYS A CA 1
ATOM 625 C C . LYS A 1 80 ? 4.749 6.467 -14.735 1.00 59.19 80 LYS A C 1
ATOM 627 O O . LYS A 1 80 ? 4.875 5.495 -13.994 1.00 59.19 80 LYS A O 1
ATOM 632 N N . ARG A 1 81 ? 5.329 7.631 -14.440 1.00 57.66 81 ARG A N 1
ATOM 633 C CA . ARG A 1 81 ? 5.891 7.879 -13.102 1.00 57.66 81 ARG A CA 1
ATOM 634 C C . ARG A 1 81 ? 4.776 7.913 -12.062 1.00 57.66 81 ARG A C 1
ATOM 636 O O . ARG A 1 81 ? 3.689 8.390 -12.372 1.00 57.66 81 ARG A O 1
ATOM 643 N N . LEU A 1 82 ? 5.085 7.501 -10.826 1.00 60.16 82 LEU A N 1
ATOM 644 C CA . LEU A 1 82 ? 4.242 7.741 -9.650 1.00 60.16 82 LEU A CA 1
ATOM 645 C C . LEU A 1 82 ? 3.839 9.216 -9.641 1.00 60.16 82 LEU A C 1
ATOM 647 O O . LEU A 1 82 ? 4.630 10.083 -9.252 1.00 60.16 82 LEU A O 1
ATOM 651 N N . SER A 1 83 ? 2.618 9.530 -10.070 1.00 55.22 83 SER A N 1
ATOM 652 C CA . SER A 1 83 ? 2.060 10.836 -9.783 1.00 55.22 83 SER A CA 1
ATOM 653 C C . SER A 1 83 ? 1.763 10.816 -8.295 1.00 55.22 83 SER A C 1
ATOM 655 O O . SER A 1 83 ? 0.715 10.340 -7.866 1.00 55.22 83 SER A O 1
ATOM 657 N N . ARG A 1 84 ? 2.703 11.299 -7.477 1.00 47.53 84 ARG A N 1
ATOM 658 C CA . ARG A 1 84 ? 2.340 11.768 -6.144 1.00 47.53 84 ARG A CA 1
ATOM 659 C C . ARG A 1 84 ? 1.260 12.819 -6.365 1.00 47.53 84 ARG A C 1
ATOM 661 O O . ARG A 1 84 ? 1.567 13.911 -6.839 1.00 47.53 84 ARG A O 1
ATOM 668 N N . ALA A 1 85 ? 0.010 12.464 -6.083 1.00 44.62 85 ALA A N 1
ATOM 669 C CA . ALA A 1 85 ? -1.027 13.443 -5.836 1.00 44.62 85 ALA A CA 1
ATOM 670 C C . ALA A 1 85 ? -0.517 14.302 -4.672 1.00 44.62 85 ALA A C 1
ATOM 672 O O . ALA A 1 85 ? -0.405 13.829 -3.540 1.00 44.62 85 ALA A O 1
ATOM 673 N N . GLY A 1 86 ? -0.041 15.500 -5.009 1.00 37.81 86 GLY A N 1
ATOM 674 C CA . GLY A 1 86 ? 0.219 16.568 -4.052 1.00 37.81 86 GLY A CA 1
ATOM 675 C C . GLY A 1 86 ? -1.072 17.274 -3.683 1.00 37.81 8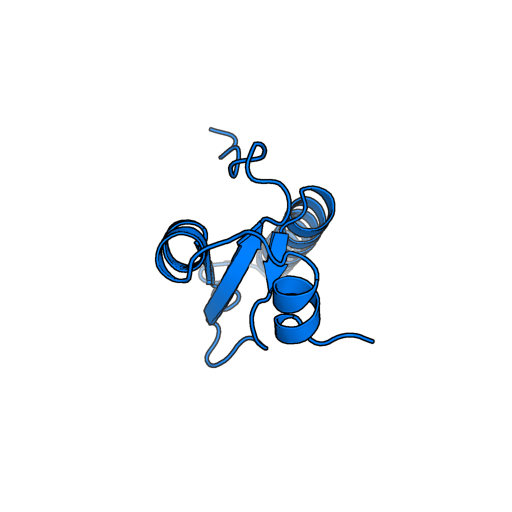6 GLY A C 1
ATOM 676 O O . GLY A 1 86 ? -2.006 17.261 -4.517 1.00 37.81 86 GLY A O 1
#

Sequence (86 aa):
MLTPREAADIAGDLSEEDFEARLESLCVKWVADEAETLTEASLRLRDFAEWLLELELDGWQLVDPVDGGHGLMVNEDPEKRLSRAG

pLDDT: mean 77.82, std 18.07, range [37.81, 97.81]